Protein AF-A0A7Y3F8Z4-F1 (afdb_monomer)

Solvent-accessible surface area (backbone atoms only — not comparable to full-atom values): 2552 Å² total; per-residue (Å²): 108,57,61,82,61,34,31,48,58,50,42,52,51,22,48,55,43,18,75,75,72,35,75,89,38,51,60,52,68,70,52,50,56,29,31,76,68,72,43,49,79,59,89,120

Nearest PDB structures (foldseek):
  6ysv-assembly2_B  TM=9.217E-01  e=4.686E-02  Escherichia coli K-12
  2wtb-assembly1_A  TM=8.900E-01  e=5.702E-01  Arabidopsis thaliana

Mean predicted aligned error: 6.54 Å

Secondary structure (DSSP, 8-state):
-HHHH-HHHHHHHHHHHHHHH-GGGPPPHHHHHHHHHT--SS--

Foldseek 3Di:
DCQVCDLLNQQVVLVVCCVVVNPVSHDDPVSVVCNVVSHRPDPD

Structure (mmCIF, N/CA/C/O backbone):
data_AF-A0A7Y3F8Z4-F1
#
_entry.id   AF-A0A7Y3F8Z4-F1
#
loop_
_atom_site.group_PDB
_atom_site.id
_atom_site.type_symbol
_atom_site.label_atom_id
_atom_site.label_alt_id
_atom_site.label_comp_id
_atom_site.label_asym_id
_atom_site.label_entity_id
_atom_site.label_seq_id
_atom_site.pdbx_PDB_ins_code
_atom_site.Cartn_x
_atom_site.Cartn_y
_atom_site.Cartn_z
_atom_site.occupancy
_atom_site.B_iso_or_equiv
_atom_site.auth_seq_id
_atom_site.auth_comp_id
_atom_site.auth_asym_id
_atom_site.auth_atom_id
_atom_site.pdbx_PDB_model_num
ATOM 1 N N . TRP A 1 1 ? 4.707 10.680 -3.375 1.00 54.00 1 TRP A N 1
ATOM 2 C CA . TRP A 1 1 ? 4.954 9.532 -4.275 1.00 54.00 1 TRP A CA 1
ATOM 3 C C . TRP A 1 1 ? 4.479 8.237 -3.626 1.00 54.00 1 TRP A C 1
ATOM 5 O O . TRP A 1 1 ? 3.519 7.691 -4.134 1.00 54.00 1 TRP A O 1
ATOM 15 N N . VAL A 1 2 ? 5.002 7.828 -2.458 1.00 58.00 2 VAL A N 1
ATOM 16 C CA . VAL A 1 2 ? 4.432 6.702 -1.672 1.00 58.00 2 VAL A CA 1
ATOM 17 C C . VAL A 1 2 ? 2.966 6.942 -1.288 1.00 58.00 2 VAL A C 1
ATOM 19 O O . VAL A 1 2 ? 2.154 6.040 -1.417 1.00 58.00 2 VAL A O 1
ATOM 22 N N . ASP A 1 3 ? 2.600 8.174 -0.925 1.00 57.88 3 ASP A N 1
ATOM 23 C CA . ASP A 1 3 ? 1.224 8.503 -0.518 1.00 57.88 3 ASP A CA 1
ATOM 24 C C . ASP A 1 3 ? 0.173 8.349 -1.631 1.00 57.88 3 ASP A C 1
ATOM 26 O O . ASP A 1 3 ? -0.944 7.909 -1.397 1.00 57.88 3 ASP A O 1
ATOM 30 N N . GLN A 1 4 ? 0.552 8.636 -2.881 1.00 58.28 4 GLN A N 1
ATOM 31 C CA . GLN A 1 4 ? -0.335 8.448 -4.036 1.00 58.28 4 GLN A CA 1
ATOM 32 C C . GLN A 1 4 ? -0.375 6.999 -4.536 1.00 58.28 4 GLN A C 1
ATOM 34 O O . GLN A 1 4 ? -1.289 6.636 -5.269 1.00 58.28 4 GLN A O 1
ATOM 39 N N . VAL A 1 5 ? 0.636 6.200 -4.194 1.00 69.69 5 VAL A N 1
ATOM 40 C CA . VAL A 1 5 ? 0.800 4.806 -4.638 1.00 69.69 5 VAL A CA 1
ATOM 41 C C . VAL A 1 5 ? 0.263 3.823 -3.586 1.00 69.69 5 VAL A C 1
ATOM 43 O O . VAL A 1 5 ? -0.098 2.698 -3.924 1.00 69.69 5 VAL A O 1
ATOM 46 N N . GLY A 1 6 ? 0.155 4.264 -2.330 1.00 73.81 6 GLY A N 1
ATOM 47 C CA . GLY A 1 6 ? -0.181 3.437 -1.179 1.00 73.81 6 GLY A CA 1
ATOM 48 C C . GLY A 1 6 ? 1.070 2.783 -0.596 1.00 73.81 6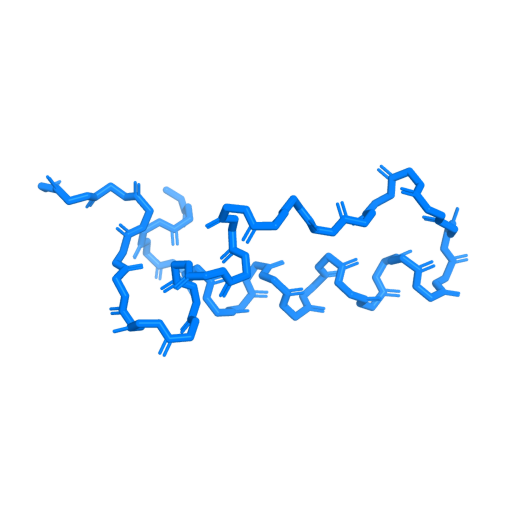 GLY A C 1
ATOM 49 O O . GLY A 1 6 ? 1.905 2.240 -1.320 1.00 73.81 6 GLY A O 1
ATOM 50 N N . VAL A 1 7 ? 1.202 2.830 0.732 1.00 78.00 7 VAL A N 1
ATOM 51 C CA . VAL A 1 7 ? 2.294 2.148 1.447 1.00 78.00 7 VAL A CA 1
ATOM 52 C C . VAL A 1 7 ? 2.253 0.631 1.210 1.00 78.00 7 VAL A C 1
ATOM 54 O O . VAL A 1 7 ? 3.303 0.001 1.132 1.00 78.00 7 VAL A O 1
ATOM 57 N N . ASP A 1 8 ? 1.061 0.075 0.990 1.00 77.25 8 ASP A N 1
ATOM 58 C CA . ASP A 1 8 ? 0.820 -1.337 0.683 1.00 77.25 8 ASP A CA 1
ATOM 59 C C . ASP A 1 8 ? 1.542 -1.776 -0.603 1.00 77.25 8 ASP A C 1
ATOM 61 O O . ASP A 1 8 ? 2.438 -2.618 -0.562 1.00 77.25 8 ASP A O 1
ATOM 65 N N . THR A 1 9 ? 1.292 -1.073 -1.711 1.00 81.50 9 THR A N 1
ATOM 66 C CA . THR A 1 9 ? 1.959 -1.285 -3.006 1.00 81.50 9 THR A CA 1
ATOM 67 C C . THR A 1 9 ? 3.488 -1.201 -2.911 1.00 81.50 9 THR A C 1
ATOM 69 O O . THR A 1 9 ? 4.217 -1.892 -3.628 1.00 81.50 9 THR A O 1
ATOM 72 N N . VAL A 1 10 ? 4.001 -0.328 -2.039 1.00 82.25 10 VAL A N 1
ATOM 73 C CA . VAL A 1 10 ? 5.444 -0.148 -1.827 1.00 82.25 10 VAL A CA 1
ATOM 74 C C . VAL A 1 10 ? 6.027 -1.304 -1.019 1.00 82.25 10 VAL A C 1
ATOM 76 O O .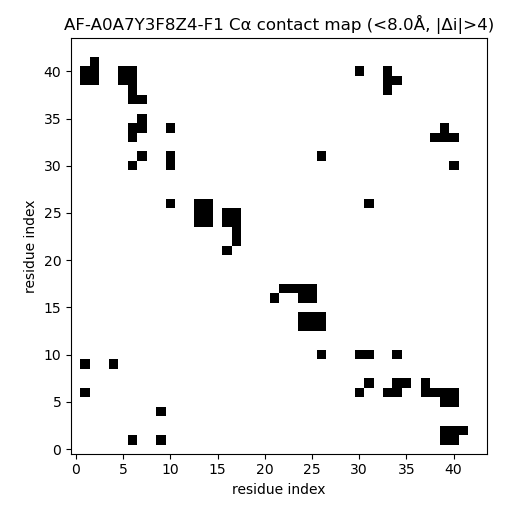 VAL A 1 10 ? 7.102 -1.795 -1.359 1.00 82.25 10 VAL A O 1
ATOM 79 N N . VAL A 1 11 ? 5.326 -1.773 0.015 1.00 83.62 11 VAL A N 1
ATOM 80 C CA . VAL A 1 11 ? 5.730 -2.952 0.793 1.00 83.62 11 VAL A CA 1
ATOM 81 C C . VAL A 1 11 ? 5.689 -4.215 -0.065 1.00 83.62 11 VAL A C 1
ATOM 83 O O . VAL A 1 11 ? 6.611 -5.027 0.026 1.00 83.62 11 VAL A O 1
ATOM 86 N N . GLU A 1 12 ? 4.692 -4.368 -0.939 1.00 84.56 12 GLU A N 1
ATOM 87 C CA . GLU A 1 12 ? 4.636 -5.475 -1.899 1.00 84.56 12 GLU A CA 1
ATOM 88 C C . GLU A 1 12 ? 5.823 -5.458 -2.870 1.00 84.56 12 GLU A C 1
ATOM 90 O O . GLU A 1 12 ? 6.509 -6.470 -3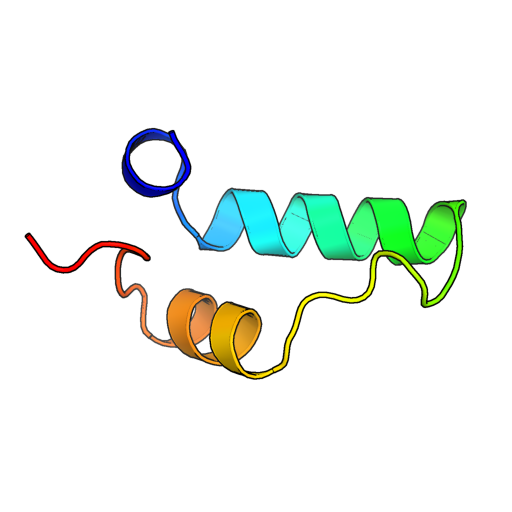.018 1.00 84.56 12 GLU A O 1
ATOM 95 N N . GLN A 1 13 ? 6.141 -4.303 -3.467 1.00 86.00 13 GLN A N 1
ATOM 96 C CA . GLN A 1 13 ? 7.314 -4.172 -4.341 1.00 86.00 13 GLN A CA 1
ATOM 97 C C . GLN A 1 13 ? 8.625 -4.435 -3.603 1.00 86.00 13 GLN A C 1
ATOM 99 O O . GLN A 1 13 ? 9.513 -5.092 -4.142 1.00 86.00 13 GLN A O 1
ATOM 104 N N . LEU A 1 14 ? 8.758 -3.954 -2.365 1.00 84.50 14 LEU A N 1
ATOM 105 C CA . LEU A 1 14 ? 9.933 -4.225 -1.541 1.00 8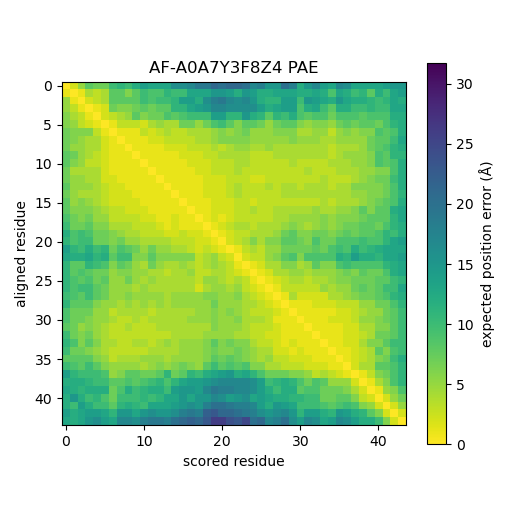4.50 14 LEU A CA 1
ATOM 106 C C . LEU A 1 14 ? 10.058 -5.718 -1.228 1.00 84.50 14 LEU A C 1
ATOM 108 O O . LEU A 1 14 ? 11.161 -6.251 -1.304 1.00 84.50 14 LEU A O 1
ATOM 112 N N . ARG A 1 15 ? 8.957 -6.429 -0.950 1.00 84.38 15 ARG A N 1
ATOM 113 C CA . ARG A 1 15 ? 8.972 -7.891 -0.760 1.00 84.38 15 ARG A CA 1
ATOM 114 C C . ARG A 1 15 ? 9.406 -8.635 -2.021 1.00 84.38 15 ARG A C 1
ATOM 116 O O . ARG A 1 15 ? 10.255 -9.520 -1.925 1.00 84.38 15 ARG A O 1
ATOM 123 N N . ASP A 1 16 ? 8.880 -8.261 -3.184 1.00 87.25 16 ASP A N 1
ATOM 124 C CA . ASP A 1 16 ? 9.260 -8.862 -4.471 1.00 87.25 16 ASP A CA 1
ATOM 125 C C . ASP A 1 16 ? 10.748 -8.627 -4.794 1.00 87.25 16 ASP A C 1
ATOM 127 O O . ASP A 1 16 ? 11.510 -9.555 -5.100 1.00 87.25 16 ASP A O 1
ATOM 131 N N . LEU A 1 17 ? 11.207 -7.390 -4.590 1.00 85.69 17 LEU A N 1
ATOM 132 C CA . LEU A 1 17 ? 12.612 -7.017 -4.724 1.00 85.69 17 LEU A CA 1
ATOM 133 C C . LEU A 1 17 ? 13.492 -7.749 -3.713 1.00 85.69 17 LEU A C 1
ATOM 135 O O . LEU A 1 17 ? 14.593 -8.151 -4.072 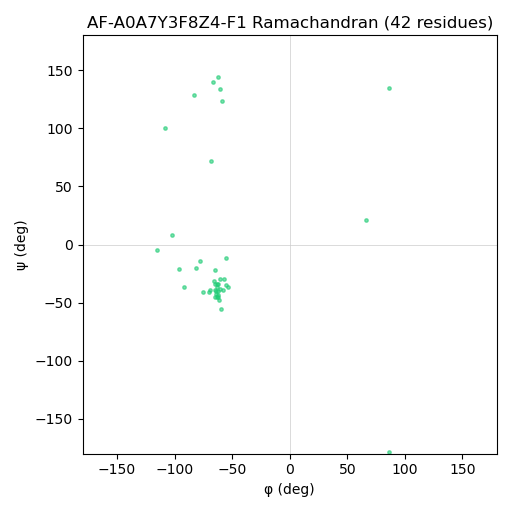1.00 85.69 17 LEU A O 1
ATOM 139 N N . THR A 1 18 ? 13.021 -7.979 -2.489 1.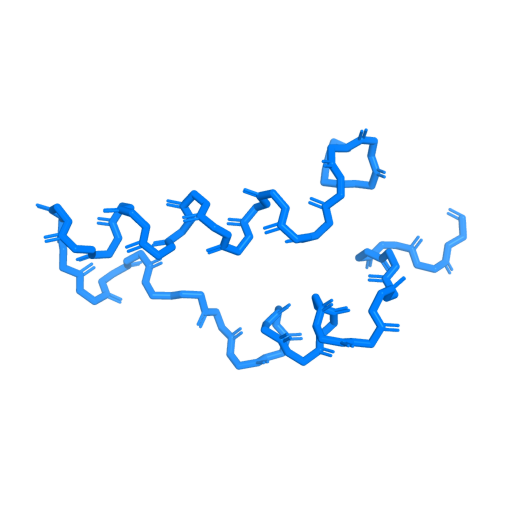00 86.50 18 THR A N 1
ATOM 140 C CA . THR A 1 18 ? 13.751 -8.758 -1.475 1.00 86.50 18 THR A CA 1
ATOM 141 C C . THR A 1 18 ? 13.921 -10.207 -1.909 1.00 86.50 18 THR A C 1
ATOM 143 O O . THR A 1 18 ? 15.013 -10.754 -1.784 1.00 86.50 18 THR A O 1
ATOM 146 N N . GLY A 1 19 ? 12.877 -10.821 -2.474 1.00 84.06 19 GLY A N 1
ATOM 147 C CA . GLY A 1 19 ? 12.957 -12.179 -3.014 1.00 84.06 19 GLY A CA 1
ATOM 148 C C . GLY A 1 19 ? 13.958 -12.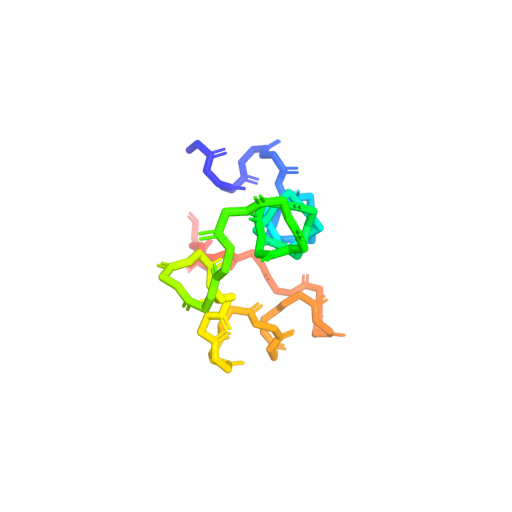301 -4.167 1.00 84.06 19 GLY A C 1
ATOM 149 O O . GLY A 1 19 ? 14.641 -13.315 -4.291 1.00 84.06 19 GLY A O 1
ATOM 150 N N . THR A 1 20 ? 14.089 -11.243 -4.970 1.00 87.62 20 THR A N 1
ATOM 151 C CA . THR A 1 20 ? 14.925 -11.241 -6.180 1.00 87.62 20 THR A CA 1
ATOM 152 C C . THR A 1 20 ? 16.365 -10.763 -5.933 1.00 87.62 20 THR A C 1
ATOM 154 O O . THR A 1 20 ? 17.302 -11.281 -6.536 1.00 87.62 20 THR A O 1
ATOM 157 N N . HIS A 1 21 ? 16.565 -9.781 -5.050 1.00 84.50 21 HIS A N 1
ATOM 158 C CA . HIS A 1 21 ? 17.845 -9.094 -4.809 1.00 84.50 21 HIS A CA 1
ATOM 159 C C . HIS A 1 21 ? 18.417 -9.315 -3.397 1.00 84.50 21 HIS A C 1
ATOM 161 O O . HIS A 1 21 ? 19.536 -8.879 -3.111 1.00 84.50 21 HIS A O 1
ATOM 167 N N . GLY A 1 22 ? 17.683 -10.001 -2.518 1.00 80.81 22 GLY A N 1
ATOM 168 C CA . GLY A 1 22 ? 18.073 -10.287 -1.139 1.00 80.81 22 GLY A CA 1
ATOM 169 C C . GLY A 1 22 ? 17.718 -9.179 -0.142 1.00 80.81 22 GLY A C 1
ATOM 170 O O . GLY A 1 22 ? 17.172 -8.130 -0.489 1.00 80.81 22 GLY A O 1
ATOM 171 N N . ASP A 1 23 ? 18.090 -9.406 1.119 1.00 77.69 23 ASP A N 1
ATOM 172 C CA . ASP A 1 23 ? 17.687 -8.637 2.314 1.00 77.69 23 ASP A CA 1
ATOM 173 C C . ASP A 1 23 ? 17.963 -7.123 2.283 1.00 77.69 23 ASP A C 1
ATOM 175 O O . ASP A 1 23 ? 17.448 -6.372 3.105 1.00 77.69 23 ASP A O 1
ATOM 179 N N . ARG A 1 24 ? 18.749 -6.629 1.320 1.00 80.69 24 ARG A N 1
ATOM 180 C CA . ARG A 1 24 ? 18.986 -5.186 1.148 1.00 80.69 24 ARG A CA 1
ATOM 181 C C . ARG A 1 24 ? 17.728 -4.411 0.763 1.00 80.69 24 ARG A C 1
ATOM 183 O O . ARG A 1 24 ? 17.691 -3.204 0.977 1.00 80.69 24 ARG A O 1
ATOM 190 N N . PHE A 1 25 ? 16.736 -5.094 0.197 1.00 76.12 25 PHE A N 1
ATOM 191 C CA . PHE A 1 25 ? 15.443 -4.515 -0.166 1.00 76.12 25 PHE A CA 1
ATOM 192 C C . PHE A 1 25 ? 14.335 -4.866 0.828 1.00 76.12 25 PHE A C 1
ATOM 194 O O . PHE A 1 25 ? 13.175 -4.547 0.570 1.00 76.12 25 PHE A O 1
ATOM 201 N N . SER A 1 26 ? 14.690 -5.487 1.960 1.00 80.81 26 SER A N 1
ATOM 202 C CA . SER A 1 26 ? 13.725 -5.897 2.976 1.00 80.81 26 SER A CA 1
ATOM 203 C C . SER A 1 26 ? 12.948 -4.677 3.478 1.00 80.81 26 SER A C 1
ATOM 205 O O . SER A 1 26 ? 13.570 -3.694 3.906 1.00 80.81 26 SER A O 1
ATOM 207 N N . PRO A 1 27 ? 11.602 -4.681 3.396 1.00 79.19 27 PRO A N 1
ATOM 208 C CA . PRO A 1 27 ? 10.810 -3.572 3.898 1.00 79.19 27 PRO A CA 1
ATOM 209 C C . PRO A 1 27 ? 11.059 -3.419 5.397 1.00 79.19 27 PRO A C 1
ATOM 211 O O . PRO A 1 27 ? 11.052 -4.394 6.150 1.00 79.19 27 PRO A O 1
ATOM 214 N N . SER A 1 28 ? 11.287 -2.182 5.841 1.00 83.12 28 SER A N 1
ATOM 215 C CA . SER A 1 28 ? 11.459 -1.921 7.266 1.00 83.12 28 SER A CA 1
ATOM 216 C C . SER A 1 28 ? 10.181 -2.296 8.013 1.00 83.12 28 SER A C 1
ATOM 218 O O . SER A 1 28 ? 9.073 -2.103 7.514 1.00 83.12 28 SER A O 1
ATOM 220 N N . GLN A 1 29 ? 10.330 -2.815 9.229 1.00 80.19 29 GLN A N 1
ATOM 221 C CA . GLN A 1 29 ? 9.194 -3.243 10.047 1.00 80.19 29 GLN A CA 1
ATOM 222 C C . GLN A 1 29 ? 8.155 -2.121 10.213 1.00 80.19 29 GLN A C 1
ATOM 224 O O . GLN A 1 29 ? 6.961 -2.361 10.091 1.00 80.19 29 GLN A O 1
ATOM 229 N N . MET A 1 30 ? 8.624 -0.875 10.322 1.00 81.00 30 MET A N 1
ATOM 230 C CA . MET A 1 30 ? 7.778 0.317 10.367 1.00 81.00 30 MET A CA 1
ATOM 231 C C . MET A 1 30 ? 6.917 0.500 9.101 1.00 81.00 30 MET A C 1
ATOM 233 O O . MET A 1 30 ? 5.759 0.885 9.210 1.00 81.00 30 MET A O 1
ATOM 237 N N . LEU A 1 31 ? 7.443 0.202 7.904 1.00 78.00 31 LEU A N 1
ATOM 238 C CA . LEU A 1 31 ? 6.673 0.249 6.652 1.00 78.00 31 LEU A CA 1
ATOM 239 C C . LEU A 1 31 ? 5.627 -0.867 6.585 1.00 78.00 31 LEU A C 1
ATOM 241 O O . LEU A 1 31 ? 4.515 -0.627 6.125 1.00 78.00 31 LEU A O 1
ATOM 245 N N . VAL A 1 32 ? 5.971 -2.066 7.063 1.00 82.31 32 VAL A N 1
ATOM 246 C CA . VAL A 1 32 ? 5.038 -3.201 7.118 1.00 82.31 32 VAL A CA 1
ATOM 247 C C . VAL A 1 32 ? 3.885 -2.899 8.074 1.00 82.31 32 VAL A C 1
ATOM 249 O O . VAL A 1 32 ? 2.732 -3.067 7.698 1.00 82.31 32 VAL A O 1
ATOM 252 N N . GLU A 1 33 ? 4.178 -2.365 9.261 1.00 82.69 33 GLU A N 1
ATOM 253 C CA . GLU A 1 33 ? 3.151 -1.978 10.234 1.00 82.69 33 GLU A CA 1
ATOM 254 C C . GLU A 1 33 ? 2.235 -0.858 9.714 1.00 82.69 33 GLU A C 1
ATOM 256 O O . GLU A 1 33 ? 1.043 -0.845 10.023 1.00 82.69 33 GLU A O 1
ATOM 261 N N . MET A 1 34 ? 2.762 0.075 8.913 1.00 77.31 34 MET A N 1
ATOM 262 C CA . MET A 1 34 ? 1.950 1.113 8.2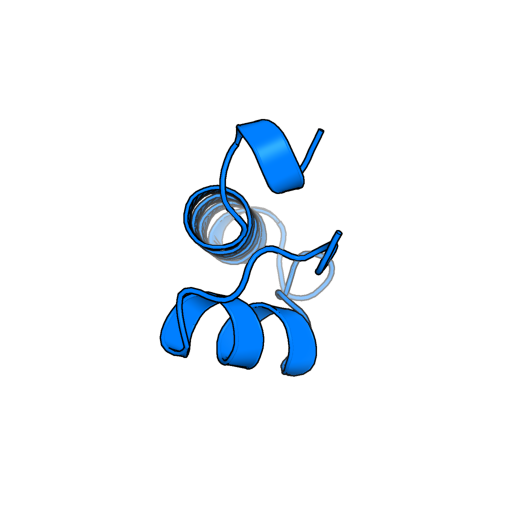62 1.00 77.31 34 MET A CA 1
ATOM 263 C C . MET A 1 34 ? 1.052 0.530 7.164 1.00 77.31 34 MET A C 1
ATOM 265 O O . MET A 1 34 ? -0.121 0.891 7.093 1.00 77.31 34 MET A O 1
ATOM 269 N N . ALA A 1 35 ? 1.562 -0.415 6.365 1.00 78.19 35 ALA A N 1
ATOM 270 C CA . ALA A 1 35 ? 0.755 -1.139 5.383 1.00 78.19 35 ALA A CA 1
ATOM 271 C C . ALA A 1 35 ? -0.367 -1.958 6.034 1.00 78.19 35 ALA A C 1
ATOM 273 O O . ALA A 1 35 ? -1.510 -1.867 5.597 1.00 78.19 35 ALA A O 1
ATOM 274 N N . GLU A 1 36 ? -0.087 -2.669 7.129 1.00 77.12 36 GLU A N 1
ATOM 275 C CA . GLU A 1 36 ? -1.103 -3.446 7.853 1.00 77.12 36 GLU A CA 1
ATOM 276 C C . GLU A 1 36 ? -2.188 -2.573 8.499 1.00 77.12 36 GLU A C 1
ATOM 278 O O . GLU A 1 36 ? -3.341 -2.993 8.600 1.00 77.12 36 GLU A O 1
ATOM 283 N N . LYS A 1 37 ? -1.849 -1.349 8.921 1.00 76.31 37 LYS A N 1
ATOM 284 C CA . LYS A 1 37 ? -2.827 -0.392 9.460 1.00 76.31 37 LYS A CA 1
ATOM 285 C C . LYS A 1 37 ? -3.657 0.310 8.386 1.00 76.31 37 LYS A C 1
ATOM 287 O O . LYS A 1 37 ? -4.673 0.914 8.724 1.00 76.31 37 LYS A O 1
ATOM 292 N N . GLY A 1 38 ? -3.256 0.231 7.115 1.00 66.38 38 GLY A N 1
ATOM 293 C CA . GLY A 1 38 ? -3.835 1.049 6.048 1.00 66.38 38 GLY A CA 1
ATOM 294 C C . GLY A 1 38 ? -3.539 2.544 6.221 1.00 66.38 38 GLY A C 1
ATOM 295 O O . GLY A 1 38 ? -4.269 3.377 5.688 1.00 66.38 38 GLY A O 1
ATOM 296 N N . ASP A 1 39 ? -2.495 2.878 6.984 1.00 63.50 39 ASP A N 1
ATOM 297 C CA . ASP A 1 39 ? -2.050 4.249 7.227 1.00 63.50 39 ASP A CA 1
ATOM 298 C C . ASP A 1 39 ? -1.153 4.706 6.069 1.00 63.50 39 ASP A C 1
ATOM 300 O O . ASP A 1 39 ? -0.184 4.039 5.703 1.00 63.50 39 ASP A O 1
ATOM 304 N N . SER A 1 40 ? -1.448 5.865 5.488 1.00 60.47 40 SER A N 1
ATOM 305 C CA . SER A 1 40 ? -0.587 6.469 4.470 1.00 60.47 40 SER A CA 1
ATOM 306 C C . SER A 1 40 ? 0.754 6.900 5.083 1.00 60.47 40 SER A C 1
ATOM 308 O O . SER A 1 40 ? 0.805 7.421 6.198 1.00 60.47 40 SER A O 1
ATOM 310 N N . PHE A 1 41 ? 1.866 6.683 4.363 1.00 61.28 41 PHE A N 1
ATOM 311 C CA . PHE A 1 41 ? 3.220 6.979 4.865 1.00 61.28 41 PHE A CA 1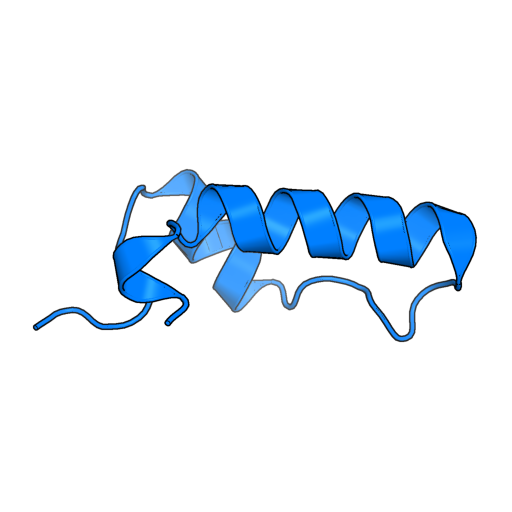
ATOM 312 C C . PHE A 1 41 ? 3.398 8.451 5.275 1.00 61.28 41 PHE A C 1
ATOM 314 O O . PHE A 1 41 ? 4.169 8.748 6.186 1.00 61.28 41 PHE A O 1
ATOM 321 N N . PHE A 1 42 ? 2.671 9.371 4.639 1.00 54.41 42 PHE A N 1
ATOM 322 C CA . PHE A 1 42 ? 2.489 10.728 5.123 1.00 54.41 42 PHE A CA 1
ATOM 323 C C . PHE A 1 42 ? 1.051 10.885 5.614 1.00 54.41 42 PHE A C 1
ATOM 325 O O . PHE A 1 42 ? 0.128 11.125 4.846 1.00 54.41 42 PHE A O 1
ATOM 332 N N . GLY A 1 43 ? 0.857 10.807 6.928 1.00 51.31 43 GLY A N 1
ATOM 333 C CA . GLY A 1 43 ? -0.334 11.364 7.559 1.00 51.31 43 GLY A CA 1
ATOM 334 C C . GLY A 1 43 ? -0.324 12.894 7.474 1.00 51.31 43 GLY A C 1
ATOM 335 O O . GLY A 1 43 ? -0.050 13.533 8.487 1.00 51.31 43 GLY A O 1
ATOM 336 N N . GLN A 1 44 ? -0.549 13.461 6.278 1.00 41.16 44 GLN A N 1
ATOM 337 C CA . GLN A 1 44 ? -1.230 14.742 6.014 1.00 41.16 44 GLN A CA 1
ATOM 338 C C . GLN A 1 44 ? -1.324 15.096 4.526 1.00 41.16 44 GLN A C 1
ATOM 340 O O . GLN A 1 44 ? -0.311 14.939 3.809 1.00 41.16 44 GLN A O 1
#

Sequence (44 aa):
WVDQVGVDTVVEQLRDLTGTHGDRFSPSQMLVEMAEKGDSFFGQ

Radius of gyration: 10.34 Å; Cα contacts (8 Å, |Δi|>4): 44; chains: 1; bounding box: 23×27×16 Å

pLDDT: mean 74.99, std 11.45, range [41.16, 87.62]